Protein AF-A0A368XJP5-F1 (afdb_monomer_lite)

Foldseek 3Di:
DEDDPVVVVVCVVCVVVPHDDDYFYVVQLVVQQDPDDDPVSSVRSVVVSD

Radius of gyration: 11.26 Å; chains: 1; bounding box: 24×17×28 Å

pLDDT: mean 85.09, std 5.3, range [69.31, 95.31]

Secondary structure (DSSP, 8-state):
-B--HHHHHHHHHHHHTT---PPBPHHHHGGG--SS--HHHHHHHHHHT-

Sequence (50 aa):
MEACSSAHHWARQFQAIGIEVKLVSPHYVKPFVKTNKNDRNDAEAIVEAA

Organism: NCBI:txid545864

Structure (mmCIF, N/CA/C/O backbone):
data_AF-A0A368XJP5-F1
#
_entry.id   AF-A0A368XJP5-F1
#
loop_
_atom_site.group_PDB
_atom_site.id
_atom_site.type_symbol
_atom_site.label_atom_id
_atom_site.label_alt_id
_atom_site.label_comp_id
_atom_site.label_asym_id
_atom_site.label_entity_id
_atom_site.label_seq_id
_atom_site.pdbx_PDB_ins_code
_atom_site.Cartn_x
_atom_site.Cartn_y
_atom_site.Cartn_z
_atom_site.occupancy
_atom_site.B_iso_or_equiv
_atom_site.auth_seq_id
_atom_site.auth_comp_id
_atom_site.auth_asym_id
_atom_site.auth_atom_id
_atom_site.pdbx_PDB_model_num
ATOM 1 N N . MET A 1 1 ? 1.085 -1.238 0.400 1.00 82.69 1 MET A N 1
ATOM 2 C CA . MET A 1 1 ? 0.657 -2.154 -0.687 1.00 82.69 1 MET A CA 1
ATOM 3 C C . MET A 1 1 ? 0.304 -1.307 -1.902 1.00 82.69 1 MET A C 1
ATOM 5 O O . MET A 1 1 ? -0.267 -0.239 -1.702 1.00 82.69 1 MET A O 1
ATOM 9 N N . GLU A 1 2 ? 0.655 -1.722 -3.121 1.00 84.12 2 GLU A N 1
ATOM 10 C CA . GLU A 1 2 ? 0.265 -0.992 -4.339 1.00 84.12 2 GLU A CA 1
ATOM 11 C C . GLU A 1 2 ? -1.267 -0.984 -4.475 1.00 84.12 2 GLU A C 1
ATOM 13 O O . GLU A 1 2 ? -1.930 -2.005 -4.290 1.00 84.12 2 GLU A O 1
ATOM 18 N N . ALA A 1 3 ? -1.851 0.177 -4.768 1.00 84.06 3 ALA A N 1
ATOM 19 C CA . ALA A 1 3 ? -3.289 0.356 -4.889 1.00 84.06 3 ALA A CA 1
ATOM 20 C C . ALA A 1 3 ? -3.814 -0.259 -6.200 1.00 84.06 3 ALA A C 1
ATOM 22 O O . ALA A 1 3 ? -3.958 0.412 -7.218 1.00 84.06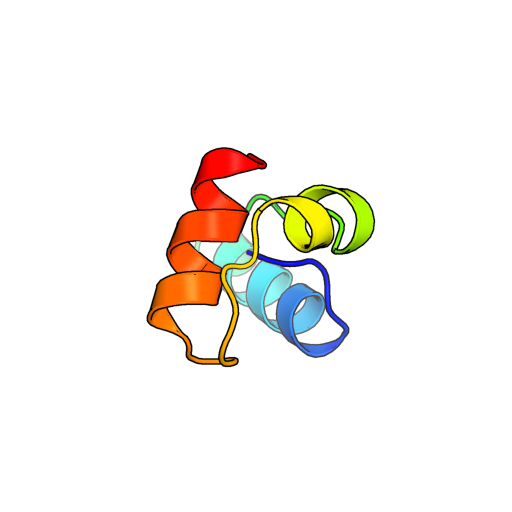 3 ALA A O 1
ATOM 23 N N . CYS A 1 4 ? -4.149 -1.546 -6.154 1.00 84.69 4 CYS A N 1
ATOM 24 C CA . CYS A 1 4 ? -4.859 -2.271 -7.207 1.00 84.69 4 CYS A CA 1
ATOM 25 C C . CYS A 1 4 ? -6.239 -2.759 -6.720 1.00 84.69 4 CYS A C 1
ATOM 27 O O . CYS A 1 4 ? -6.556 -2.687 -5.530 1.00 84.69 4 CYS A O 1
ATOM 29 N N . SER A 1 5 ? -7.102 -3.236 -7.625 1.00 84.81 5 SER A N 1
ATOM 30 C CA . SER A 1 5 ? -8.471 -3.671 -7.273 1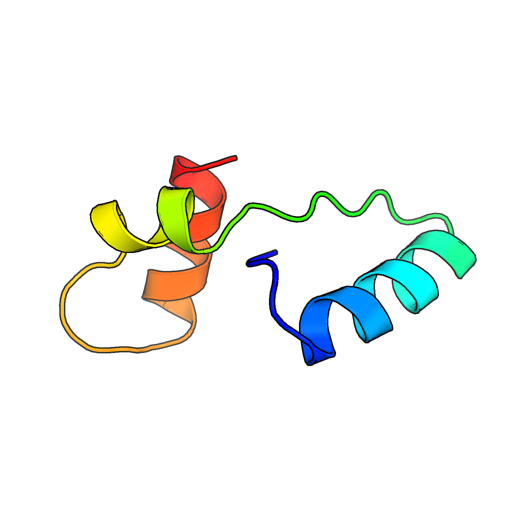.00 84.81 5 SER A CA 1
ATOM 31 C C . SER A 1 5 ? -8.483 -4.734 -6.160 1.00 84.81 5 SER A C 1
ATOM 33 O O . SER A 1 5 ? -9.228 -4.618 -5.185 1.00 84.81 5 SER A O 1
ATOM 35 N N . SER A 1 6 ? -7.579 -5.712 -6.242 1.00 86.81 6 SER A N 1
ATOM 36 C CA . SER A 1 6 ? -7.377 -6.746 -5.224 1.00 86.81 6 SER A CA 1
ATOM 37 C C . SER A 1 6 ? -6.777 -6.195 -3.925 1.00 86.81 6 SER A C 1
ATOM 39 O O . SER A 1 6 ? -7.203 -6.605 -2.846 1.00 86.81 6 SER A O 1
ATOM 41 N N . ALA A 1 7 ? -5.864 -5.221 -3.983 1.00 87.75 7 ALA A N 1
ATOM 42 C CA . ALA A 1 7 ? -5.290 -4.601 -2.785 1.00 87.75 7 ALA A CA 1
ATOM 43 C C . ALA A 1 7 ? -6.337 -3.874 -1.930 1.00 87.75 7 ALA A C 1
ATOM 45 O O . ALA A 1 7 ? -6.258 -3.914 -0.708 1.00 87.75 7 ALA A O 1
ATOM 46 N N . HIS A 1 8 ? -7.363 -3.271 -2.539 1.00 88.19 8 HIS A N 1
ATOM 47 C CA . HIS A 1 8 ? -8.461 -2.637 -1.794 1.00 88.19 8 HIS A CA 1
ATOM 48 C C . HIS A 1 8 ? -9.371 -3.647 -1.087 1.00 88.19 8 HIS A C 1
ATOM 50 O O . HIS A 1 8 ? -9.998 -3.321 -0.075 1.00 88.19 8 HIS A O 1
ATOM 56 N N . HIS A 1 9 ? -9.497 -4.858 -1.630 1.00 90.69 9 HIS A N 1
ATOM 57 C CA . HIS A 1 9 ? -10.209 -5.940 -0.957 1.00 90.69 9 HIS A CA 1
ATOM 58 C C . HIS A 1 9 ? -9.420 -6.405 0.273 1.00 90.69 9 HIS A C 1
ATOM 60 O O . HIS A 1 9 ? -9.958 -6.425 1.380 1.00 90.69 9 HIS A O 1
ATOM 66 N N . TRP A 1 10 ? -8.127 -6.686 0.095 1.00 90.62 10 TRP A N 1
ATOM 67 C CA . TRP A 1 10 ? -7.248 -7.121 1.180 1.00 90.62 10 TRP A CA 1
ATOM 68 C C . TRP A 1 10 ? -7.035 -6.049 2.248 1.00 90.62 10 TRP A C 1
ATOM 70 O O . TRP A 1 10 ? -7.080 -6.368 3.429 1.00 90.62 10 TRP A O 1
ATOM 80 N N . ALA A 1 11 ? -6.899 -4.776 1.871 1.00 90.38 11 ALA A N 1
ATOM 81 C CA . ALA A 1 11 ? -6.788 -3.671 2.822 1.00 90.38 11 ALA A CA 1
ATOM 82 C C . ALA A 1 11 ? -7.984 -3.614 3.777 1.00 90.38 11 ALA A C 1
ATOM 84 O O . ALA A 1 11 ? -7.787 -3.462 4.975 1.00 90.38 11 ALA A O 1
ATOM 85 N N . ARG A 1 12 ? -9.208 -3.817 3.272 1.00 92.06 12 ARG A N 1
ATOM 86 C CA . ARG A 1 12 ? -10.414 -3.877 4.111 1.00 92.06 12 ARG A CA 1
ATOM 87 C C . ARG A 1 12 ? -10.404 -5.073 5.058 1.00 92.06 12 ARG A C 1
ATOM 89 O O . ARG A 1 12 ? -10.753 -4.913 6.222 1.00 92.06 12 ARG A O 1
ATOM 96 N N . GLN A 1 13 ? -9.986 -6.248 4.585 1.00 93.75 13 GLN A N 1
ATOM 97 C CA . GLN A 1 13 ? -9.869 -7.433 5.442 1.00 93.75 13 GLN A CA 1
ATOM 98 C C . GLN A 1 13 ? -8.819 -7.247 6.544 1.00 93.75 13 GLN A C 1
ATOM 100 O O . GLN A 1 13 ? -9.078 -7.547 7.704 1.00 93.75 13 GLN A O 1
ATOM 105 N N . PHE A 1 14 ? -7.653 -6.704 6.197 1.00 91.81 14 PHE A N 1
ATOM 106 C CA . PHE A 1 14 ? -6.577 -6.440 7.147 1.00 91.81 14 PHE A CA 1
ATOM 107 C C . PHE A 1 14 ? -6.951 -5.350 8.156 1.00 91.81 14 PHE A C 1
ATOM 109 O O . PHE A 1 14 ? -6.731 -5.524 9.352 1.00 91.81 14 PHE A O 1
ATOM 116 N N . GLN A 1 15 ? -7.611 -4.280 7.710 1.00 92.12 15 GLN A N 1
ATOM 117 C CA . GLN A 1 15 ? -8.157 -3.260 8.606 1.00 92.12 15 GLN A CA 1
ATOM 118 C C . GLN A 1 15 ? -9.221 -3.834 9.550 1.00 92.12 15 GLN A C 1
ATOM 120 O O . GLN A 1 15 ? -9.249 -3.466 10.721 1.00 92.12 15 GLN A O 1
ATOM 125 N N . ALA A 1 16 ? -10.053 -4.774 9.087 1.00 93.00 16 ALA A N 1
ATOM 126 C CA . ALA A 1 16 ? -11.065 -5.425 9.922 1.00 93.00 16 ALA A CA 1
ATOM 127 C C . ALA A 1 16 ? -10.466 -6.268 11.063 1.00 93.00 16 ALA A C 1
ATOM 129 O O . ALA A 1 16 ? -11.109 -6.420 12.099 1.00 93.00 16 ALA A O 1
ATOM 130 N N . ILE A 1 17 ? -9.239 -6.776 10.906 1.00 95.31 17 ILE A N 1
ATOM 131 C 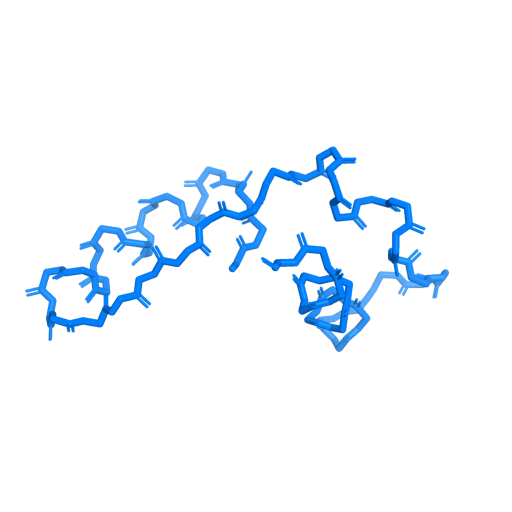CA . ILE A 1 17 ? -8.502 -7.483 11.969 1.00 95.31 17 ILE A CA 1
ATOM 132 C C . ILE A 1 17 ? -7.540 -6.570 12.752 1.00 95.31 17 ILE A C 1
ATOM 134 O O . ILE A 1 17 ? -6.758 -7.059 13.563 1.00 95.31 17 ILE A O 1
ATOM 138 N N . GLY A 1 18 ? -7.597 -5.251 12.532 1.00 92.50 18 GLY A N 1
ATOM 139 C CA . GLY A 1 18 ? -6.808 -4.256 13.266 1.00 92.50 18 GLY A CA 1
ATOM 140 C C . GLY A 1 18 ? -5.404 -3.991 12.713 1.00 92.50 18 GLY A C 1
ATOM 141 O O . GLY A 1 18 ? -4.603 -3.347 13.386 1.00 92.50 18 GLY A O 1
ATOM 142 N N . ILE A 1 19 ? -5.085 -4.460 11.503 1.00 93.31 19 ILE A N 1
ATOM 143 C CA . ILE A 1 19 ? -3.812 -4.156 10.837 1.00 93.31 19 ILE A CA 1
ATOM 144 C C . ILE A 1 19 ? -3.938 -2.827 10.089 1.00 93.31 19 ILE A C 1
ATOM 146 O O . ILE A 1 19 ? -4.812 -2.650 9.236 1.00 93.31 19 ILE A O 1
ATOM 150 N N . GLU A 1 20 ? -3.024 -1.898 10.366 1.00 88.62 20 GLU A N 1
ATOM 151 C CA . GLU A 1 20 ? -2.919 -0.660 9.600 1.00 88.62 20 GLU A CA 1
ATOM 152 C C . GLU A 1 20 ? -2.387 -0.961 8.191 1.00 88.62 20 GLU A C 1
ATOM 154 O O . GLU A 1 20 ? -1.256 -1.416 8.014 1.00 88.62 20 GLU A O 1
ATOM 159 N N . VAL A 1 21 ? -3.206 -0.697 7.171 1.00 89.00 21 VAL A N 1
ATOM 160 C CA . VAL A 1 21 ? -2.813 -0.842 5.765 1.00 89.00 21 VAL A CA 1
ATOM 161 C C . VAL A 1 21 ? -2.749 0.519 5.095 1.00 89.00 21 VAL A C 1
ATOM 163 O O . VAL A 1 21 ? -3.755 1.221 5.001 1.00 89.00 21 VAL A O 1
ATOM 166 N N . LYS A 1 22 ? -1.573 0.844 4.550 1.00 88.12 22 LYS A N 1
ATOM 167 C CA . LYS A 1 22 ? -1.368 1.984 3.651 1.00 88.12 22 LYS A CA 1
ATOM 168 C C . LYS A 1 22 ? -1.366 1.513 2.198 1.00 88.12 22 LYS A C 1
ATOM 170 O O . LYS A 1 22 ? -0.579 0.641 1.804 1.00 88.12 22 LYS A O 1
ATOM 175 N N . LEU A 1 23 ? -2.274 2.083 1.411 1.00 88.19 23 LEU A N 1
ATOM 176 C CA . LEU A 1 23 ? -2.349 1.882 -0.032 1.00 88.19 23 LEU A CA 1
ATOM 177 C C . LEU A 1 23 ? -1.588 3.008 -0.731 1.00 88.19 23 LEU A C 1
ATOM 179 O O . LEU A 1 23 ? -1.910 4.179 -0.547 1.00 88.19 23 LEU A O 1
ATOM 183 N N . VAL A 1 24 ? -0.586 2.645 -1.527 1.00 87.88 24 VAL A N 1
ATOM 184 C CA . VAL A 1 24 ? 0.248 3.585 -2.286 1.00 87.88 24 VAL A CA 1
ATOM 185 C C . VAL A 1 24 ? -0.209 3.559 -3.737 1.00 87.88 24 VAL A C 1
ATOM 187 O O . VAL A 1 24 ? -0.373 2.481 -4.307 1.00 87.88 24 VAL A O 1
ATOM 190 N N . SER A 1 25 ? -0.448 4.723 -4.345 1.00 85.38 25 SER A N 1
ATOM 191 C CA . SER A 1 25 ? -0.911 4.767 -5.737 1.00 85.38 25 SER A CA 1
ATOM 192 C C . SER A 1 25 ? 0.130 4.143 -6.677 1.00 85.38 25 SER A C 1
ATOM 194 O O . SER A 1 25 ? 1.308 4.497 -6.582 1.00 85.38 25 SER A O 1
ATOM 196 N N . PRO A 1 26 ? -0.279 3.297 -7.641 1.00 82.12 26 PRO A N 1
ATOM 197 C CA . PRO A 1 26 ? 0.622 2.706 -8.634 1.00 82.12 26 PRO A CA 1
ATOM 198 C C . PRO A 1 26 ? 1.400 3.763 -9.431 1.00 82.12 26 PRO A C 1
ATOM 200 O O . PRO A 1 26 ? 2.501 3.506 -9.906 1.00 82.12 26 PRO A O 1
ATOM 203 N N . HIS A 1 27 ? 0.868 4.985 -9.547 1.00 83.69 27 HIS A N 1
ATOM 204 C CA . HIS A 1 27 ? 1.560 6.097 -10.204 1.00 83.69 27 HIS A CA 1
ATOM 205 C C . HIS A 1 27 ? 2.826 6.527 -9.456 1.00 83.69 27 HIS A C 1
ATOM 207 O O . HIS A 1 27 ? 3.791 6.935 -10.098 1.00 83.69 27 HIS A O 1
ATOM 213 N N . TYR A 1 28 ? 2.823 6.419 -8.125 1.00 82.94 28 TYR A N 1
ATOM 214 C CA . TYR A 1 28 ? 3.994 6.695 -7.299 1.00 82.94 28 TYR A CA 1
ATOM 215 C C . TYR A 1 28 ? 4.924 5.494 -7.214 1.00 82.94 28 TYR A C 1
ATOM 217 O O . TYR A 1 28 ? 6.116 5.703 -7.108 1.00 82.94 28 TYR A O 1
ATOM 225 N N . VAL A 1 29 ? 4.419 4.261 -7.322 1.00 81.75 29 VAL A N 1
ATOM 226 C CA . VAL A 1 29 ? 5.246 3.041 -7.274 1.00 81.75 29 VAL A CA 1
ATOM 227 C C . VAL A 1 29 ? 6.012 2.824 -8.586 1.00 81.75 29 VAL A C 1
ATOM 229 O O . VAL A 1 29 ? 7.188 2.468 -8.571 1.00 81.75 29 VAL A O 1
ATOM 232 N N . LYS A 1 30 ? 5.379 3.087 -9.738 1.00 82.00 30 LYS A N 1
ATOM 233 C CA . LYS A 1 30 ? 5.906 2.789 -11.084 1.00 82.00 30 LYS A CA 1
ATOM 234 C C . LYS A 1 30 ? 7.331 3.305 -11.371 1.00 82.00 30 LYS A C 1
ATOM 236 O O . LYS A 1 30 ? 8.075 2.557 -12.002 1.00 82.00 30 LYS A O 1
ATOM 241 N N . PRO A 1 31 ? 7.748 4.517 -10.955 1.00 84.06 31 PRO A N 1
ATOM 242 C CA . PRO A 1 31 ? 9.122 4.992 -11.143 1.00 84.06 31 PRO A CA 1
ATOM 243 C C . PRO A 1 31 ? 10.179 4.193 -10.365 1.00 84.06 31 PRO A C 1
ATOM 245 O O . PRO A 1 31 ? 11.341 4.194 -10.762 1.00 84.06 31 PRO A O 1
ATOM 248 N N . PHE A 1 32 ? 9.789 3.517 -9.281 1.00 80.44 32 PHE A N 1
ATOM 249 C CA . PHE A 1 32 ? 10.692 2.769 -8.399 1.00 80.44 32 PHE A CA 1
ATOM 250 C C . PHE A 1 32 ? 10.742 1.269 -8.717 1.00 80.44 32 PHE A C 1
ATOM 252 O O . PHE A 1 32 ? 11.611 0.556 -8.213 1.00 80.44 32 PHE A O 1
ATOM 259 N N . VAL A 1 33 ? 9.849 0.7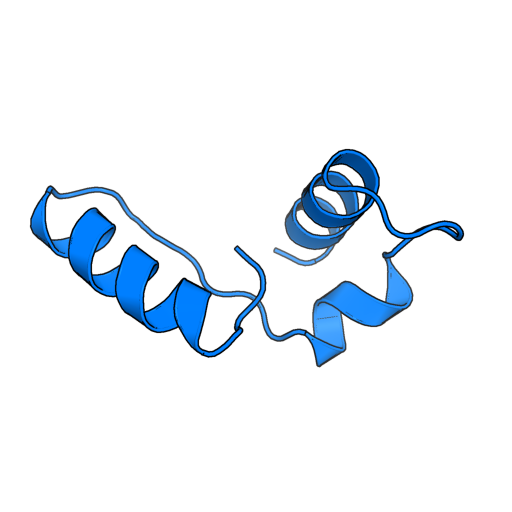71 -9.582 1.00 80.12 33 VAL A N 1
ATOM 260 C CA . VAL A 1 33 ? 9.861 -0.629 -10.023 1.00 80.12 33 VAL A CA 1
ATOM 261 C C . VAL A 1 33 ? 11.078 -0.869 -10.917 1.00 80.12 33 VAL A C 1
ATOM 263 O O . VAL A 1 33 ? 11.153 -0.394 -12.052 1.00 80.12 33 VAL A O 1
ATOM 266 N N . LYS A 1 34 ? 12.040 -1.641 -10.405 1.00 79.31 34 LYS A N 1
ATOM 267 C CA . LYS A 1 34 ? 13.203 -2.113 -11.172 1.00 79.31 34 LYS A CA 1
ATOM 268 C C . LYS A 1 34 ? 12.743 -2.986 -12.350 1.00 79.31 34 LYS A C 1
ATOM 270 O O . LYS A 1 34 ? 11.684 -3.611 -12.305 1.00 79.31 34 LYS A O 1
ATOM 275 N N . THR A 1 35 ? 13.541 -3.044 -13.419 1.00 77.25 35 THR A N 1
ATOM 276 C CA . THR A 1 35 ? 13.231 -3.883 -14.591 1.00 77.25 35 THR A CA 1
ATOM 277 C C . THR A 1 35 ? 13.079 -5.363 -14.183 1.00 77.25 35 THR A C 1
ATOM 279 O O . THR A 1 35 ? 13.675 -5.800 -13.200 1.00 77.25 35 THR A O 1
ATOM 282 N N . ASN A 1 36 ? 12.274 -6.131 -14.935 1.00 73.62 36 ASN A N 1
ATOM 283 C CA . ASN A 1 36 ? 11.717 -7.451 -14.573 1.00 73.62 36 ASN A CA 1
ATOM 284 C C . ASN A 1 36 ? 10.691 -7.427 -13.428 1.00 73.62 36 ASN A C 1
ATOM 286 O O . ASN A 1 36 ? 11.028 -7.274 -12.254 1.00 73.62 36 ASN A O 1
ATOM 290 N N . LYS A 1 37 ? 9.426 -7.6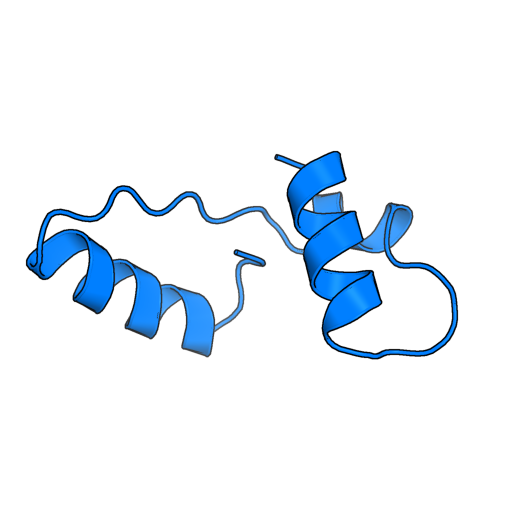85 -13.782 1.00 69.31 37 LYS A N 1
ATOM 291 C CA . LYS A 1 37 ? 8.321 -7.799 -12.829 1.00 69.31 37 LYS A CA 1
ATOM 292 C C . LYS A 1 37 ? 8.488 -9.061 -11.979 1.00 69.31 37 LYS A C 1
ATOM 294 O O . LYS A 1 37 ? 8.366 -10.171 -12.487 1.00 69.31 37 LYS A O 1
ATOM 299 N N . ASN A 1 38 ? 8.754 -8.873 -10.693 1.00 81.56 38 ASN A N 1
ATOM 300 C CA . ASN A 1 38 ? 8.714 -9.911 -9.669 1.00 81.56 38 ASN A CA 1
ATOM 301 C C . ASN A 1 38 ? 8.209 -9.294 -8.353 1.00 81.56 38 ASN A C 1
ATOM 303 O O . ASN A 1 38 ? 8.302 -8.079 -8.170 1.00 81.56 38 ASN A O 1
ATOM 307 N N . ASP A 1 39 ? 7.686 -10.120 -7.446 1.00 80.81 39 ASP A N 1
ATOM 308 C CA . ASP A 1 39 ? 7.088 -9.648 -6.187 1.00 80.81 39 ASP A CA 1
ATOM 309 C C . ASP A 1 39 ? 8.088 -8.912 -5.285 1.00 80.81 39 ASP A C 1
ATOM 311 O O . ASP A 1 39 ? 7.721 -7.992 -4.559 1.00 80.81 39 ASP A O 1
ATOM 315 N N . ARG A 1 40 ? 9.375 -9.275 -5.354 1.00 82.31 40 ARG A N 1
ATOM 316 C CA . ARG A 1 40 ? 10.439 -8.619 -4.582 1.00 82.31 40 ARG A CA 1
ATOM 317 C C . ARG A 1 40 ? 10.639 -7.166 -5.016 1.00 82.31 40 ARG A C 1
ATOM 319 O O . ARG A 1 40 ? 10.700 -6.280 -4.173 1.00 82.31 40 ARG A O 1
ATOM 326 N N . ASN A 1 41 ? 10.746 -6.930 -6.318 1.00 83.69 41 ASN A N 1
ATOM 327 C CA . ASN A 1 41 ? 10.937 -5.608 -6.901 1.00 83.69 41 ASN A CA 1
ATOM 328 C C . ASN A 1 41 ? 9.710 -4.727 -6.653 1.00 83.69 41 ASN A C 1
ATOM 330 O O . ASN A 1 41 ? 9.865 -3.532 -6.425 1.00 83.69 41 ASN A O 1
ATOM 334 N N . ASP A 1 42 ? 8.514 -5.319 -6.670 1.00 80.00 42 ASP A N 1
ATOM 335 C CA . ASP A 1 42 ? 7.264 -4.633 -6.344 1.00 80.00 42 ASP A CA 1
ATOM 336 C C . ASP A 1 42 ? 7.232 -4.211 -4.867 1.00 80.00 42 ASP A C 1
ATOM 338 O O . ASP A 1 42 ? 6.973 -3.053 -4.553 1.00 80.00 42 ASP A O 1
ATOM 342 N N . ALA A 1 43 ? 7.612 -5.113 -3.955 1.00 83.81 43 ALA A N 1
ATOM 343 C CA . ALA A 1 43 ? 7.715 -4.809 -2.531 1.00 83.81 43 ALA A CA 1
ATOM 344 C C . ALA A 1 43 ? 8.758 -3.716 -2.237 1.00 83.81 43 ALA A C 1
ATOM 346 O O . ALA A 1 43 ? 8.464 -2.791 -1.480 1.00 83.81 43 ALA A O 1
ATOM 347 N N . GLU A 1 44 ? 9.944 -3.788 -2.853 1.00 83.75 44 GLU A N 1
ATOM 348 C CA . GLU A 1 44 ? 10.976 -2.746 -2.741 1.00 83.75 44 GLU A CA 1
ATOM 349 C C . GLU A 1 44 ? 10.455 -1.391 -3.256 1.00 83.75 44 GLU A C 1
ATOM 351 O O . GLU A 1 44 ? 10.610 -0.378 -2.578 1.00 83.75 44 GLU A O 1
ATOM 356 N N . ALA A 1 45 ? 9.773 -1.369 -4.405 1.00 85.00 45 ALA A N 1
ATOM 357 C CA . ALA A 1 45 ? 9.219 -0.147 -4.986 1.00 85.00 45 ALA A CA 1
ATOM 358 C C . ALA A 1 45 ? 8.081 0.458 -4.149 1.00 85.00 45 ALA A C 1
ATOM 360 O O . ALA A 1 45 ? 7.987 1.676 -4.026 1.00 85.00 45 ALA A O 1
ATOM 361 N N . ILE A 1 46 ? 7.218 -0.376 -3.561 1.00 84.12 46 ILE A N 1
ATOM 362 C CA . ILE A 1 46 ? 6.148 0.077 -2.665 1.00 84.12 46 ILE A CA 1
ATOM 363 C C . ILE A 1 46 ? 6.736 0.705 -1.401 1.00 84.12 46 ILE A C 1
ATOM 365 O O . ILE A 1 46 ? 6.195 1.703 -0.942 1.00 84.12 46 ILE A O 1
ATOM 369 N N . VAL A 1 47 ? 7.795 0.120 -0.829 1.00 85.75 47 VAL A N 1
ATOM 370 C CA . VAL A 1 47 ? 8.451 0.652 0.377 1.00 85.75 47 VAL A CA 1
ATOM 371 C C . VAL A 1 47 ? 9.145 1.978 0.087 1.00 85.75 47 VAL A C 1
ATOM 373 O O . VAL A 1 47 ? 9.018 2.897 0.883 1.00 85.75 47 VAL A O 1
ATOM 376 N N . GLU A 1 48 ? 9.827 2.099 -1.051 1.00 83.31 48 GLU A N 1
ATOM 377 C CA . GLU A 1 48 ? 10.478 3.353 -1.461 1.00 83.31 48 GLU A CA 1
ATOM 378 C C . GLU A 1 48 ? 9.462 4.470 -1.778 1.00 83.31 48 GLU A C 1
ATOM 380 O O . GLU A 1 48 ? 9.754 5.653 -1.632 1.00 83.31 48 GLU A O 1
ATOM 385 N N . ALA A 1 49 ? 8.248 4.108 -2.203 1.00 82.06 49 ALA A N 1
ATOM 386 C CA . ALA A 1 49 ? 7.188 5.057 -2.540 1.00 82.06 49 ALA A CA 1
ATOM 387 C C . ALA A 1 49 ? 6.245 5.426 -1.370 1.00 82.06 49 ALA A C 1
ATOM 389 O O . ALA A 1 49 ? 5.362 6.266 -1.572 1.00 82.06 49 ALA A O 1
ATOM 390 N N . ALA A 1 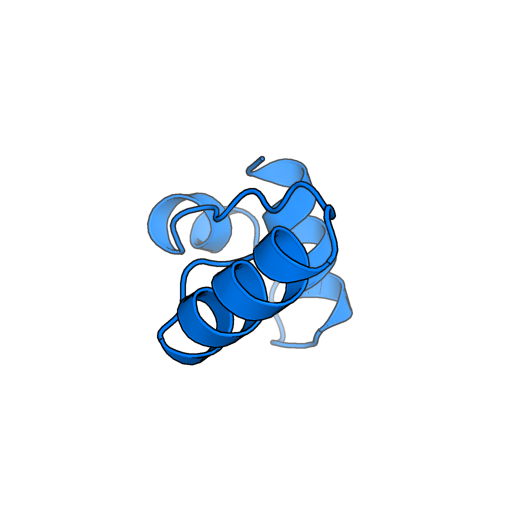50 ? 6.361 4.778 -0.203 1.00 76.00 50 ALA A N 1
ATOM 391 C CA . ALA A 1 50 ? 5.455 4.914 0.951 1.00 76.00 50 ALA A CA 1
ATOM 392 C C . ALA A 1 50 ? 5.957 5.911 2.004 1.00 76.00 50 ALA A C 1
ATOM 394 O O . ALA A 1 50 ? 5.086 6.600 2.588 1.00 76.00 50 ALA A O 1
#